Protein AF-A0A9E2N027-F1 (afdb_monomer_lite)

Structure (mmCIF, N/CA/C/O backbone):
data_AF-A0A9E2N027-F1
#
_entry.id   AF-A0A9E2N027-F1
#
loop_
_atom_site.group_PDB
_atom_site.id
_atom_site.type_symbol
_atom_site.label_atom_id
_atom_site.label_alt_id
_atom_site.label_comp_id
_atom_site.label_asym_id
_atom_site.label_entity_id
_atom_site.label_seq_id
_atom_site.pdbx_PDB_ins_code
_atom_site.Cartn_x
_atom_site.Cartn_y
_atom_site.Cartn_z
_atom_site.occupancy
_atom_site.B_iso_or_equiv
_atom_site.auth_seq_id
_atom_site.auth_comp_id
_atom_site.auth_asym_id
_atom_site.auth_atom_id
_atom_site.pdbx_PDB_model_num
ATOM 1 N N . MET A 1 1 ? 44.236 -53.175 6.326 1.00 43.78 1 MET A N 1
ATOM 2 C CA . MET A 1 1 ? 43.743 -51.840 6.734 1.00 43.78 1 MET A CA 1
ATOM 3 C C . MET A 1 1 ? 42.657 -51.423 5.754 1.00 43.78 1 MET A C 1
ATOM 5 O O . MET A 1 1 ? 42.949 -51.270 4.579 1.00 43.78 1 MET A O 1
ATOM 9 N N . LYS A 1 2 ? 41.396 -51.373 6.202 1.00 48.84 2 LYS A N 1
ATOM 10 C CA . LYS A 1 2 ? 40.226 -51.029 5.376 1.00 48.84 2 LYS A CA 1
ATOM 11 C C . LYS A 1 2 ? 39.934 -49.539 5.559 1.00 48.84 2 LYS A C 1
ATOM 13 O O . LYS A 1 2 ? 39.432 -49.147 6.611 1.00 48.84 2 LYS A O 1
ATOM 18 N N . THR A 1 3 ? 40.287 -48.707 4.585 1.00 51.75 3 THR A N 1
ATOM 19 C CA . THR A 1 3 ? 39.875 -47.300 4.564 1.00 51.75 3 THR A CA 1
ATOM 20 C C . THR A 1 3 ? 38.421 -47.213 4.103 1.00 51.75 3 THR A C 1
ATOM 22 O O . THR A 1 3 ? 37.992 -47.879 3.165 1.00 51.75 3 THR A O 1
ATOM 25 N N . LYS A 1 4 ? 37.633 -46.465 4.876 1.00 48.03 4 LYS A N 1
ATOM 26 C CA . LYS A 1 4 ? 36.172 -46.392 4.825 1.00 48.03 4 LYS A CA 1
ATOM 27 C C . LYS A 1 4 ? 35.742 -45.480 3.658 1.00 48.03 4 LYS A C 1
ATOM 29 O O . LYS A 1 4 ? 36.011 -44.285 3.746 1.00 48.03 4 LYS A O 1
ATOM 34 N N . PRO A 1 5 ? 35.025 -45.964 2.626 1.00 54.28 5 PRO A N 1
ATOM 35 C CA . PRO A 1 5 ? 34.510 -45.108 1.545 1.00 54.28 5 PRO A CA 1
ATOM 36 C C . PRO A 1 5 ? 33.286 -44.264 1.959 1.00 54.28 5 PRO A C 1
ATOM 38 O O . PRO A 1 5 ? 32.779 -43.469 1.176 1.00 54.28 5 PRO A O 1
ATOM 41 N N . VAL A 1 6 ? 32.810 -44.408 3.200 1.00 56.84 6 VAL A N 1
ATOM 42 C CA . VAL A 1 6 ? 31.555 -43.806 3.685 1.00 56.84 6 VAL A CA 1
ATOM 43 C C . VAL A 1 6 ? 31.657 -42.289 3.893 1.00 56.84 6 VAL A C 1
ATOM 45 O O . VAL A 1 6 ? 30.654 -41.591 3.790 1.00 56.84 6 VAL A O 1
ATOM 48 N N . LEU A 1 7 ? 32.858 -41.749 4.135 1.00 50.28 7 LEU A N 1
ATOM 49 C CA . LEU A 1 7 ? 33.009 -40.320 4.439 1.00 50.28 7 LEU A CA 1
ATOM 50 C C . LEU A 1 7 ? 32.776 -39.416 3.215 1.00 50.28 7 LEU A C 1
ATOM 52 O O . LEU A 1 7 ? 32.375 -38.267 3.365 1.00 50.28 7 LEU A O 1
ATOM 56 N N . LEU A 1 8 ? 33.001 -39.935 2.005 1.00 53.34 8 LEU A N 1
ATOM 57 C CA . LEU A 1 8 ? 32.949 -39.146 0.770 1.00 53.34 8 LEU A CA 1
ATOM 58 C C . LEU A 1 8 ? 31.509 -38.934 0.266 1.00 53.34 8 LEU A C 1
ATOM 60 O O . LEU A 1 8 ? 31.219 -37.933 -0.384 1.00 53.34 8 LEU A O 1
ATOM 64 N N . LEU A 1 9 ? 30.583 -39.821 0.645 1.00 52.44 9 LEU A N 1
ATOM 65 C CA . LEU A 1 9 ? 29.155 -39.712 0.317 1.00 52.44 9 LEU A CA 1
ATOM 66 C C . LEU A 1 9 ? 28.434 -38.610 1.110 1.00 52.44 9 LEU A C 1
ATOM 68 O O . LEU A 1 9 ? 27.451 -38.055 0.625 1.00 52.44 9 LEU A O 1
ATOM 72 N N . PHE A 1 10 ? 28.945 -38.231 2.286 1.00 53.59 10 PHE A N 1
ATOM 73 C CA . PHE A 1 10 ? 28.345 -37.167 3.099 1.00 53.59 10 PHE A CA 1
ATOM 74 C C . PHE A 1 10 ? 28.565 -35.760 2.525 1.00 53.59 10 PHE A C 1
ATOM 76 O O . PHE A 1 10 ? 27.745 -34.873 2.752 1.00 53.59 10 PHE A O 1
ATOM 83 N N . ILE A 1 11 ? 29.635 -35.552 1.752 1.00 54.88 11 ILE A N 1
ATOM 84 C CA . ILE A 1 11 ? 29.977 -34.233 1.199 1.00 54.88 11 ILE A CA 1
ATOM 85 C C . ILE A 1 11 ? 29.079 -33.894 0.000 1.00 54.88 11 ILE A C 1
ATOM 87 O O . ILE A 1 11 ? 28.646 -32.755 -0.146 1.00 54.88 11 ILE A O 1
ATOM 91 N N . ILE A 1 12 ? 28.725 -34.886 -0.823 1.00 55.19 12 ILE A N 1
ATOM 92 C CA . ILE A 1 12 ? 27.875 -34.678 -2.008 1.00 55.19 12 ILE A CA 1
ATOM 93 C C . ILE A 1 12 ? 26.404 -34.461 -1.606 1.00 55.19 12 ILE A C 1
ATOM 95 O O . ILE A 1 12 ? 25.699 -33.684 -2.249 1.00 55.19 12 ILE A O 1
ATOM 99 N N . LEU A 1 13 ? 25.946 -35.061 -0.499 1.00 48.75 13 LEU A N 1
ATOM 100 C CA . LEU A 1 13 ? 24.564 -34.904 -0.026 1.00 48.75 13 LEU A CA 1
ATOM 101 C C . LEU A 1 13 ? 24.261 -33.487 0.509 1.00 48.75 13 LEU A C 1
ATOM 103 O O . LEU A 1 13 ? 23.122 -33.037 0.442 1.00 48.75 13 LEU A O 1
ATOM 107 N N . GLN A 1 14 ? 25.273 -32.755 0.989 1.00 51.28 14 GLN A N 1
ATOM 108 C CA . GLN A 1 14 ? 25.116 -31.378 1.485 1.00 51.28 14 GLN A CA 1
ATOM 109 C C . GLN A 1 14 ? 24.955 -30.343 0.355 1.00 51.28 14 GLN A C 1
ATOM 111 O O . GLN A 1 14 ? 24.395 -29.275 0.581 1.00 51.28 14 GLN A O 1
ATOM 116 N N . ILE A 1 15 ? 25.389 -30.650 -0.874 1.00 54.59 15 ILE A N 1
ATOM 117 C C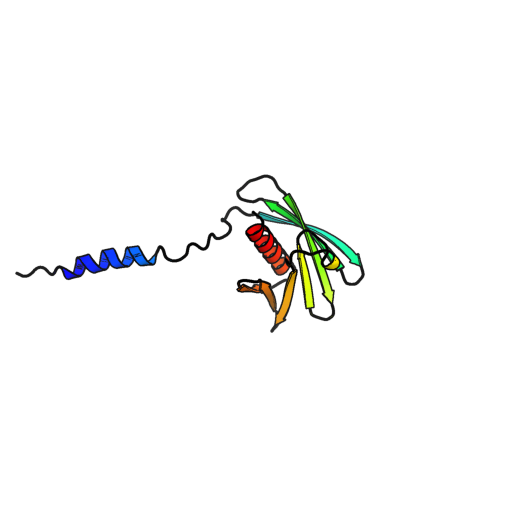A . ILE A 1 15 ? 25.325 -29.707 -2.009 1.00 54.59 15 ILE A CA 1
ATOM 118 C C . ILE A 1 15 ? 23.920 -29.675 -2.641 1.00 54.59 15 ILE A C 1
ATOM 120 O O . ILE A 1 15 ? 23.510 -28.672 -3.224 1.00 54.59 15 ILE A O 1
ATOM 124 N N . ILE A 1 16 ? 23.133 -30.743 -2.483 1.00 51.66 16 ILE A N 1
ATOM 125 C CA . ILE A 1 16 ? 21.801 -30.853 -3.100 1.00 51.66 16 ILE A CA 1
ATOM 126 C C . ILE A 1 16 ? 20.725 -30.109 -2.285 1.00 51.66 16 ILE A C 1
ATOM 128 O O . ILE A 1 16 ? 19.715 -29.691 -2.845 1.00 51.66 16 ILE A O 1
ATOM 132 N N . LEU A 1 17 ? 20.954 -29.845 -0.994 1.00 47.81 17 LEU A N 1
ATOM 133 C CA . LEU A 1 17 ? 19.963 -29.193 -0.125 1.00 47.81 17 LEU A CA 1
ATOM 134 C C . LEU A 1 17 ? 19.911 -27.658 -0.242 1.00 47.81 17 LEU A C 1
ATOM 136 O O . LEU A 1 17 ? 18.987 -27.055 0.294 1.00 47.81 17 LEU A O 1
ATOM 140 N N . PHE A 1 18 ? 20.833 -27.020 -0.974 1.00 51.66 18 PHE A N 1
ATOM 141 C CA . PHE A 1 18 ? 20.810 -25.563 -1.196 1.00 51.66 18 PHE A CA 1
ATOM 142 C C . PHE A 1 18 ? 20.215 -25.128 -2.545 1.00 51.66 18 PHE A C 1
ATOM 144 O O . PHE A 1 18 ? 20.075 -23.935 -2.785 1.00 51.66 18 PHE A O 1
ATOM 151 N N . ASN A 1 19 ? 19.801 -26.062 -3.410 1.00 48.38 19 ASN A N 1
ATOM 152 C CA . ASN A 1 19 ? 19.106 -25.743 -4.670 1.00 48.38 19 ASN A CA 1
ATOM 153 C C . ASN A 1 19 ? 17.574 -25.877 -4.561 1.00 48.38 19 ASN A C 1
ATOM 155 O O . ASN A 1 19 ? 16.878 -26.049 -5.558 1.00 48.38 19 ASN A O 1
ATOM 159 N N . GLY A 1 20 ? 17.042 -25.826 -3.339 1.00 46.53 20 GLY A N 1
ATOM 160 C CA . GLY A 1 20 ? 15.619 -25.956 -3.043 1.00 46.53 20 GLY A CA 1
ATOM 161 C C . GLY A 1 20 ? 15.002 -24.649 -2.561 1.00 46.53 20 GLY A C 1
ATOM 162 O O . GLY A 1 20 ? 14.733 -24.523 -1.375 1.00 46.53 20 GLY A O 1
ATOM 163 N N . CYS A 1 21 ? 14.818 -23.690 -3.471 1.00 48.75 21 CYS A N 1
ATOM 164 C CA . CYS A 1 21 ? 13.678 -22.762 -3.545 1.00 48.75 21 CYS A CA 1
ATOM 165 C C . CYS A 1 21 ? 14.030 -21.658 -4.545 1.00 48.75 21 CYS A C 1
ATOM 167 O O . CYS A 1 21 ? 14.638 -20.655 -4.178 1.00 48.75 21 CYS A O 1
ATOM 169 N N . SER A 1 22 ? 13.609 -21.799 -5.805 1.00 45.81 22 SER A N 1
ATOM 170 C CA . SER A 1 22 ? 13.497 -20.644 -6.698 1.00 45.81 22 SER A CA 1
ATOM 171 C C . SER A 1 22 ? 12.264 -19.827 -6.288 1.00 45.81 22 SER A C 1
ATOM 173 O O . SER A 1 22 ? 11.296 -19.705 -7.034 1.00 45.81 22 SER A O 1
ATOM 175 N N . ASN A 1 23 ? 12.268 -19.283 -5.072 1.00 44.28 23 ASN A N 1
ATOM 176 C CA . ASN A 1 23 ? 11.506 -18.071 -4.844 1.00 44.28 23 ASN A CA 1
ATOM 177 C C . ASN A 1 23 ? 12.375 -16.995 -5.467 1.00 44.28 23 ASN A C 1
ATOM 179 O O . ASN A 1 23 ? 13.412 -16.625 -4.923 1.00 44.28 23 ASN A O 1
ATOM 183 N N . GLN A 1 24 ? 12.000 -16.578 -6.668 1.00 41.97 24 GLN A N 1
ATOM 184 C CA . GLN A 1 24 ? 12.462 -15.336 -7.250 1.00 41.97 24 GLN A CA 1
ATOM 185 C C . GLN A 1 24 ? 11.937 -14.228 -6.323 1.00 41.97 24 GLN A C 1
ATOM 187 O O . GLN A 1 24 ? 10.885 -13.647 -6.556 1.00 41.97 24 GLN A O 1
ATOM 192 N N . GLU A 1 25 ? 12.601 -14.055 -5.176 1.00 46.28 25 GLU A N 1
ATOM 193 C CA . GLU A 1 25 ? 12.377 -12.944 -4.268 1.00 46.28 25 GLU A CA 1
ATOM 194 C C . GLU A 1 25 ? 12.595 -11.688 -5.094 1.00 46.28 25 GLU A C 1
ATOM 196 O O . GLU A 1 25 ? 13.620 -11.561 -5.773 1.00 46.28 25 GLU A O 1
ATOM 201 N N . LEU A 1 26 ? 11.611 -10.787 -5.073 1.00 48.88 26 LEU A N 1
ATOM 202 C CA . LEU A 1 26 ? 11.791 -9.445 -5.598 1.00 48.88 26 LEU A CA 1
ATOM 203 C C . LEU A 1 26 ? 13.097 -8.903 -5.024 1.00 48.88 26 LEU A C 1
ATOM 205 O O . LEU A 1 26 ? 13.260 -8.745 -3.816 1.00 48.88 26 LEU A O 1
ATOM 209 N N . THR A 1 27 ? 14.060 -8.747 -5.921 1.00 52.06 27 THR A N 1
ATOM 210 C CA . THR A 1 27 ? 15.463 -8.533 -5.618 1.00 52.06 27 THR A CA 1
ATOM 211 C C . THR A 1 27 ? 15.654 -7.306 -4.733 1.00 52.06 27 THR A C 1
ATOM 213 O O . THR A 1 27 ? 14.977 -6.296 -4.904 1.00 52.06 27 THR A O 1
ATOM 216 N N . LYS A 1 28 ? 16.655 -7.396 -3.850 1.00 54.16 28 LYS A N 1
ATOM 217 C CA . LYS A 1 28 ? 17.243 -6.418 -2.904 1.00 54.16 28 LYS A CA 1
ATOM 218 C C . LYS A 1 28 ? 17.342 -4.938 -3.356 1.00 54.16 28 LYS A C 1
ATOM 220 O O . LYS A 1 28 ? 17.661 -4.081 -2.539 1.00 54.16 28 LYS A O 1
ATOM 225 N N . ASP A 1 29 ? 17.045 -4.640 -4.618 1.00 59.66 29 ASP A N 1
ATOM 226 C CA . ASP A 1 29 ? 17.141 -3.329 -5.263 1.00 59.66 29 ASP A CA 1
ATOM 227 C C . ASP A 1 29 ? 15.776 -2.684 -5.585 1.00 59.66 29 ASP A C 1
ATOM 229 O O . ASP A 1 29 ? 15.735 -1.614 -6.201 1.00 59.66 29 ASP A O 1
ATOM 233 N N . SER A 1 30 ? 14.650 -3.301 -5.206 1.00 70.38 30 SER A N 1
ATOM 234 C CA . SER A 1 30 ? 13.336 -2.659 -5.30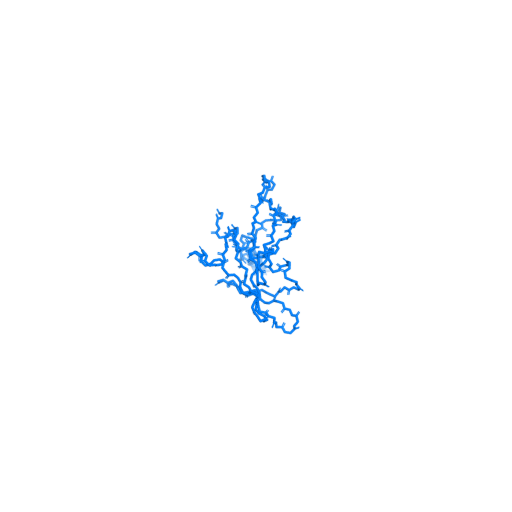8 1.00 70.38 30 SER A CA 1
ATOM 235 C C . SER A 1 30 ? 13.138 -1.631 -4.192 1.00 70.38 30 SER A C 1
ATOM 237 O O . SER A 1 30 ? 13.225 -1.970 -3.012 1.00 70.38 30 SER A O 1
ATOM 239 N N . LYS A 1 31 ? 12.836 -0.382 -4.557 1.00 85.50 31 LYS A N 1
ATOM 240 C CA . LYS A 1 31 ? 12.487 0.692 -3.614 1.00 85.50 31 LYS A CA 1
ATOM 241 C C . LYS A 1 31 ? 11.044 1.114 -3.812 1.00 85.50 31 LYS A C 1
ATOM 243 O O . LYS A 1 31 ? 10.598 1.239 -4.951 1.00 85.50 31 LYS A O 1
ATOM 248 N N . ILE A 1 32 ? 10.351 1.385 -2.713 1.00 89.44 32 ILE A N 1
ATOM 249 C CA . ILE A 1 32 ? 9.009 1.960 -2.687 1.00 89.44 32 ILE A CA 1
ATOM 250 C C . ILE A 1 32 ? 9.024 3.184 -1.774 1.00 89.44 32 ILE A C 1
ATOM 252 O O . ILE A 1 32 ? 9.630 3.160 -0.706 1.00 89.44 32 ILE A O 1
ATOM 256 N N . GLU A 1 33 ? 8.416 4.279 -2.220 1.00 92.12 33 GLU A N 1
ATOM 257 C CA . GLU A 1 33 ? 8.346 5.525 -1.460 1.00 92.12 33 GLU A CA 1
ATOM 258 C C . GLU A 1 33 ? 6.934 6.102 -1.532 1.00 92.12 33 GLU A C 1
ATOM 260 O O . GLU A 1 33 ? 6.367 6.280 -2.617 1.00 92.12 33 GLU A O 1
ATOM 265 N N . PHE A 1 34 ? 6.377 6.420 -0.365 1.00 94.19 34 PHE A N 1
ATOM 266 C CA . PHE A 1 34 ? 5.114 7.137 -0.258 1.00 94.19 34 PHE A CA 1
ATOM 267 C C . PHE A 1 34 ? 5.275 8.579 -0.752 1.00 94.19 34 PHE A C 1
ATOM 269 O O . PHE A 1 34 ? 6.214 9.278 -0.374 1.00 94.19 34 PHE A O 1
ATOM 276 N N . LEU A 1 35 ? 4.338 9.035 -1.584 1.00 95.56 35 LEU A N 1
ATOM 277 C CA . LEU A 1 35 ? 4.323 10.399 -2.112 1.00 95.56 35 LEU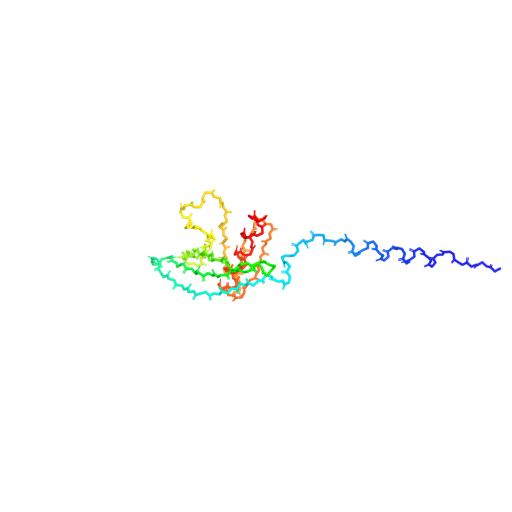 A CA 1
ATOM 278 C C . LEU A 1 35 ? 3.264 11.258 -1.433 1.00 95.56 35 LEU A C 1
ATOM 280 O O . LEU A 1 35 ? 3.544 12.354 -0.956 1.00 95.56 35 LEU A O 1
ATOM 284 N N . SER A 1 36 ? 2.014 10.801 -1.458 1.00 95.94 36 SER A N 1
ATOM 285 C CA . SER A 1 36 ? 0.879 11.573 -0.954 1.00 95.94 36 SER A CA 1
ATOM 286 C C . SER A 1 36 ? -0.354 10.698 -0.785 1.00 95.94 36 SER A C 1
ATOM 288 O O . SER A 1 36 ? -0.446 9.605 -1.344 1.00 95.94 36 SER A O 1
ATOM 290 N N . LYS A 1 37 ? -1.339 11.204 -0.039 1.00 95.69 37 LYS A N 1
ATOM 291 C CA . LYS A 1 37 ? -2.674 10.612 0.023 1.00 95.69 37 LYS A CA 1
ATOM 292 C C . LYS A 1 37 ? -3.747 11.663 -0.203 1.00 95.69 37 LYS A C 1
ATOM 294 O O . LYS A 1 37 ? -3.595 12.813 0.204 1.00 95.69 37 LYS A O 1
ATOM 299 N N . SER A 1 38 ? -4.841 11.251 -0.825 1.00 95.38 38 SER A N 1
ATOM 300 C CA . SER A 1 38 ? -5.982 12.111 -1.130 1.00 95.38 38 SER A CA 1
ATOM 301 C C . SER A 1 38 ? -7.284 11.363 -0.882 1.00 95.38 38 SER A C 1
ATOM 303 O O . SER A 1 38 ? -7.490 10.278 -1.432 1.00 95.38 38 SER A O 1
ATOM 305 N N . LYS A 1 39 ? -8.176 11.948 -0.079 1.00 94.56 39 LYS A N 1
ATOM 306 C CA . LYS A 1 39 ? -9.526 11.421 0.140 1.00 94.56 39 LYS A CA 1
ATOM 307 C C . LYS A 1 39 ? -10.362 11.638 -1.125 1.00 94.56 39 LYS A C 1
ATOM 309 O O . LYS A 1 39 ? -10.435 12.759 -1.618 1.00 94.56 39 LYS A O 1
ATOM 314 N N . VAL A 1 40 ? -10.978 10.576 -1.637 1.00 89.75 40 VAL A N 1
ATOM 315 C CA . VAL A 1 40 ? -11.896 10.635 -2.790 1.00 89.75 40 VAL A CA 1
ATOM 316 C C . VAL A 1 40 ? -13.332 10.793 -2.308 1.00 89.75 40 VAL A C 1
ATOM 318 O O . VAL A 1 40 ? -14.082 11.607 -2.831 1.00 89.75 40 VAL A O 1
ATOM 321 N N . ASN A 1 41 ? -13.709 10.007 -1.300 1.00 90.81 41 ASN A N 1
ATOM 322 C CA . ASN A 1 41 ? -15.009 10.051 -0.636 1.00 90.81 41 ASN 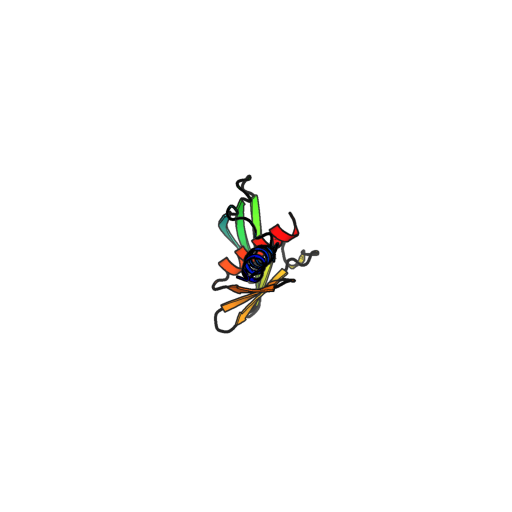A CA 1
ATOM 323 C C . ASN A 1 41 ? -14.864 9.544 0.810 1.00 90.81 41 ASN A C 1
ATOM 325 O O . ASN A 1 41 ? -13.753 9.261 1.259 1.00 90.81 41 ASN A O 1
ATOM 329 N N . ASP A 1 42 ? -15.966 9.438 1.553 1.00 89.00 42 ASP A N 1
ATOM 330 C CA . ASP A 1 42 ? -15.952 9.040 2.971 1.00 89.00 42 ASP A CA 1
ATOM 331 C C . ASP A 1 42 ? -15.372 7.653 3.242 1.00 89.00 42 ASP A C 1
ATOM 333 O O . ASP A 1 42 ? -14.846 7.413 4.327 1.00 89.00 42 ASP A O 1
ATOM 337 N N . HIS A 1 43 ? -15.381 6.783 2.237 1.00 88.94 43 HIS A N 1
ATOM 338 C CA . HIS A 1 43 ? -14.917 5.409 2.358 1.00 88.94 43 HIS A CA 1
ATOM 339 C C . HIS A 1 43 ? -13.635 5.137 1.577 1.00 88.94 43 HIS A C 1
ATOM 341 O O . HIS A 1 43 ? -13.027 4.101 1.791 1.00 88.94 43 HIS A O 1
ATOM 347 N N . THR A 1 44 ? -13.202 6.030 0.683 1.00 90.31 44 THR A N 1
ATOM 348 C CA . THR A 1 44 ? -12.117 5.764 -0.272 1.00 90.31 44 THR A CA 1
ATOM 349 C C . THR A 1 44 ? -11.026 6.819 -0.188 1.00 90.31 44 THR A C 1
ATOM 351 O O . THR A 1 44 ? -11.274 8.013 -0.376 1.00 90.31 44 THR A O 1
ATOM 354 N N . THR A 1 45 ? -9.792 6.367 0.013 1.00 94.19 45 THR A N 1
ATOM 355 C CA . THR A 1 45 ? -8.581 7.193 -0.032 1.00 94.19 45 THR A CA 1
ATOM 356 C C . THR A 1 45 ? -7.617 6.628 -1.067 1.00 94.19 45 THR A C 1
ATOM 358 O O . THR A 1 45 ? -7.386 5.425 -1.112 1.00 94.19 45 THR A O 1
ATOM 361 N N . ILE A 1 46 ? -7.045 7.493 -1.902 1.00 94.00 46 ILE A N 1
ATOM 362 C CA . ILE A 1 46 ? -5.965 7.123 -2.821 1.00 94.00 46 ILE A CA 1
ATOM 363 C C . ILE A 1 46 ? -4.643 7.411 -2.129 1.00 94.00 46 ILE A C 1
ATOM 365 O O . ILE A 1 46 ? -4.415 8.534 -1.682 1.00 94.00 46 ILE A O 1
ATOM 369 N N . TYR A 1 47 ? -3.771 6.415 -2.094 1.00 95.06 47 TYR A N 1
ATOM 370 C CA . TYR A 1 47 ? -2.387 6.525 -1.674 1.00 95.06 47 TYR A CA 1
ATOM 371 C C . TYR A 1 47 ? -1.514 6.458 -2.923 1.00 95.06 47 TYR A C 1
ATOM 373 O O . TYR A 1 47 ? -1.600 5.509 -3.698 1.00 95.06 47 TYR A O 1
ATOM 381 N N . LYS A 1 48 ? -0.699 7.483 -3.153 1.00 94.94 48 LYS A N 1
ATOM 382 C CA . LYS A 1 48 ? 0.239 7.533 -4.272 1.00 94.94 48 LYS A CA 1
ATOM 383 C C . LYS A 1 48 ? 1.613 7.122 -3.780 1.00 94.94 48 LYS A C 1
ATOM 385 O O . LYS A 1 48 ? 2.134 7.720 -2.839 1.00 94.94 48 LYS A O 1
ATOM 390 N N . TYR A 1 49 ? 2.192 6.149 -4.460 1.00 94.19 49 TYR A N 1
ATOM 391 C CA . TYR A 1 49 ? 3.558 5.702 -4.250 1.00 94.19 49 TYR A CA 1
ATOM 392 C C . TYR A 1 49 ? 4.355 5.901 -5.532 1.00 94.19 49 TYR A C 1
ATOM 394 O O . TYR A 1 49 ? 3.793 5.949 -6.626 1.00 94.19 49 TYR A O 1
ATOM 402 N N . LYS A 1 50 ? 5.674 5.980 -5.402 1.00 92.56 50 LYS A N 1
ATOM 403 C CA . LYS A 1 50 ? 6.593 5.706 -6.505 1.00 92.56 50 LYS A CA 1
ATOM 404 C C . LYS A 1 50 ? 7.413 4.478 -6.164 1.00 92.56 50 LYS A C 1
ATOM 406 O O . LYS A 1 50 ? 7.759 4.260 -5.004 1.00 92.56 50 LYS A O 1
ATOM 411 N N . PHE A 1 51 ? 7.738 3.694 -7.176 1.00 89.50 51 PHE A N 1
ATOM 412 C CA . PHE A 1 51 ? 8.604 2.541 -7.023 1.00 89.50 51 PHE A CA 1
ATOM 413 C C . PHE A 1 51 ? 9.693 2.533 -8.090 1.00 89.50 51 PHE A C 1
ATOM 415 O O . PHE A 1 51 ? 9.523 3.054 -9.193 1.00 89.50 51 PHE A O 1
ATOM 422 N N . GLN A 1 52 ? 10.829 1.949 -7.739 1.00 87.81 52 GLN A N 1
ATOM 423 C CA . GLN A 1 52 ? 11.962 1.724 -8.621 1.00 87.81 52 GLN A CA 1
ATOM 424 C C . GLN A 1 52 ? 12.294 0.236 -8.565 1.00 87.81 52 GLN A C 1
ATOM 426 O O . GLN A 1 52 ? 12.554 -0.299 -7.491 1.00 87.81 52 GLN A O 1
ATOM 431 N N . PHE A 1 53 ? 12.287 -0.428 -9.720 1.00 79.69 53 PHE A N 1
ATOM 432 C CA . PHE A 1 53 ? 12.613 -1.849 -9.837 1.00 79.69 53 PHE A CA 1
ATOM 433 C C . PHE A 1 53 ? 14.020 -2.019 -10.412 1.00 79.69 53 PHE A C 1
ATOM 435 O O . PHE A 1 53 ? 14.283 -1.537 -11.513 1.00 79.69 53 PHE A O 1
ATOM 442 N N . ASN A 1 54 ? 14.920 -2.693 -9.691 1.00 78.00 54 ASN A N 1
ATOM 443 C CA . ASN A 1 54 ? 16.297 -2.977 -10.126 1.00 78.00 54 ASN A CA 1
ATOM 444 C C . ASN A 1 54 ? 17.040 -1.735 -10.664 1.00 78.00 54 ASN A C 1
ATOM 446 O O . ASN A 1 54 ? 17.629 -1.769 -11.745 1.00 78.00 54 ASN A O 1
ATOM 450 N N . GLY A 1 55 ? 16.940 -0.602 -9.960 1.00 73.06 55 GLY A N 1
ATOM 451 C CA . GLY A 1 55 ? 17.609 0.647 -10.353 1.00 73.06 55 GLY A CA 1
ATOM 452 C C . GLY A 1 55 ? 17.069 1.324 -11.624 1.00 73.06 55 GLY A C 1
ATOM 453 O O . GLY A 1 55 ? 17.680 2.275 -12.108 1.00 73.06 55 GLY A O 1
ATOM 454 N N . LYS A 1 56 ? 15.935 0.867 -12.176 1.00 80.38 56 LYS A N 1
ATOM 455 C CA . LYS A 1 56 ? 15.277 1.490 -13.340 1.00 80.38 56 LYS A CA 1
ATOM 456 C C . LYS A 1 56 ? 14.619 2.833 -12.988 1.00 80.38 56 LYS A C 1
ATOM 458 O O . LYS A 1 56 ? 14.676 3.297 -11.854 1.00 80.38 56 LYS A O 1
ATOM 463 N N . ALA A 1 57 ? 14.001 3.484 -13.972 1.00 84.81 57 ALA A N 1
ATOM 464 C CA . ALA A 1 57 ? 13.257 4.721 -13.747 1.00 84.81 57 ALA A CA 1
ATOM 465 C C . ALA A 1 57 ? 12.169 4.552 -12.670 1.00 84.81 57 ALA A C 1
ATOM 467 O O . ALA A 1 57 ? 11.569 3.482 -12.538 1.00 84.81 57 ALA A O 1
ATOM 468 N N . TRP A 1 58 ? 11.920 5.628 -11.922 1.00 90.44 58 TRP A N 1
ATOM 469 C CA . TRP A 1 58 ? 10.803 5.697 -10.987 1.00 90.44 58 TRP A CA 1
ATOM 470 C C . TRP A 1 58 ? 9.478 5.647 -11.743 1.00 90.44 58 TRP A C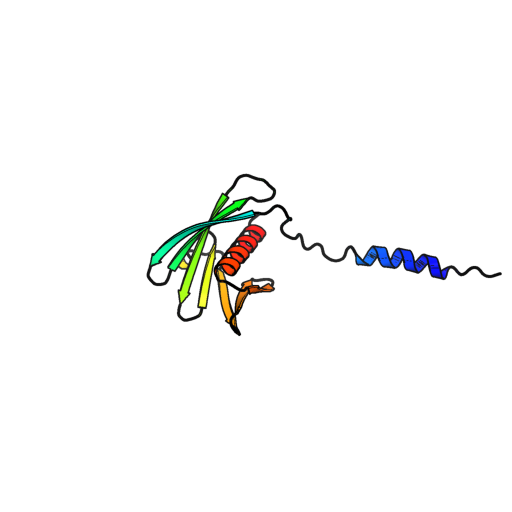 1
ATOM 472 O O . TRP A 1 58 ? 9.293 6.361 -12.728 1.00 90.44 58 TRP A O 1
ATOM 482 N N . MET A 1 59 ? 8.556 4.831 -11.249 1.00 89.12 59 MET A N 1
ATOM 483 C CA . MET A 1 59 ? 7.193 4.726 -11.753 1.00 89.12 59 MET A CA 1
ATOM 484 C C . MET A 1 59 ? 6.220 5.068 -10.633 1.00 89.12 59 MET A C 1
ATOM 486 O O . MET A 1 59 ? 6.352 4.565 -9.518 1.00 89.12 59 MET A O 1
ATOM 490 N N . GLU A 1 60 ? 5.253 5.933 -10.922 1.00 91.56 60 GLU A N 1
ATOM 491 C CA . GLU A 1 60 ? 4.170 6.226 -9.987 1.00 91.56 60 GLU A CA 1
ATOM 492 C C . GLU A 1 60 ? 3.108 5.130 -10.049 1.00 91.56 60 GLU A C 1
ATOM 494 O O . GLU A 1 60 ? 2.749 4.654 -11.126 1.00 91.56 60 GLU A O 1
ATOM 499 N N . ILE A 1 61 ? 2.589 4.748 -8.885 1.00 89.81 61 ILE A N 1
ATOM 500 C CA . ILE A 1 61 ? 1.521 3.766 -8.769 1.00 89.81 61 ILE A CA 1
ATOM 501 C C . ILE A 1 61 ? 0.504 4.208 -7.710 1.00 89.81 61 ILE A C 1
ATOM 503 O O . ILE A 1 61 ? 0.866 4.459 -6.554 1.00 89.81 61 ILE A O 1
ATOM 507 N N . PRO A 1 62 ? -0.779 4.354 -8.079 1.00 91.94 62 PRO A N 1
ATOM 508 C CA . PRO A 1 62 ? -1.829 4.629 -7.114 1.00 91.94 62 PRO A CA 1
ATOM 509 C C . PRO A 1 62 ? -2.339 3.328 -6.482 1.00 91.94 62 PRO A C 1
ATOM 511 O O . PRO A 1 62 ? -2.558 2.329 -7.166 1.00 91.94 62 PRO A O 1
ATOM 514 N N . ALA A 1 63 ? -2.604 3.366 -5.181 1.00 91.50 63 ALA A N 1
ATOM 515 C CA . ALA A 1 63 ? -3.352 2.355 -4.447 1.00 91.50 63 ALA A CA 1
ATOM 516 C C . ALA A 1 63 ? -4.639 2.978 -3.896 1.00 91.50 63 ALA A C 1
ATOM 518 O O . ALA A 1 63 ? -4.618 3.949 -3.139 1.00 91.50 63 ALA A O 1
ATOM 519 N N . TYR A 1 64 ? -5.776 2.429 -4.298 1.00 91.38 64 TYR A N 1
ATOM 520 C CA . TYR A 1 64 ? -7.102 2.826 -3.852 1.00 91.38 64 TYR A CA 1
ATOM 521 C C . TYR A 1 64 ? -7.463 1.986 -2.638 1.00 91.38 64 TYR A C 1
ATOM 523 O O . TYR A 1 64 ? -7.610 0.772 -2.748 1.00 91.38 64 TYR A O 1
ATOM 531 N N . VAL A 1 65 ? -7.608 2.634 -1.489 1.00 90.31 65 VAL A N 1
ATOM 532 C CA . VAL A 1 65 ? -7.951 1.981 -0.230 1.00 90.31 65 VAL A CA 1
ATOM 533 C C . VAL A 1 65 ? -9.375 2.353 0.128 1.00 90.31 65 VAL A C 1
ATOM 535 O O . VAL A 1 65 ? -9.668 3.514 0.429 1.00 90.31 65 VAL A O 1
ATOM 538 N N . LYS A 1 66 ? -10.261 1.365 0.086 1.00 90.38 66 LYS A N 1
ATOM 539 C CA . LYS A 1 66 ? -11.638 1.485 0.546 1.00 90.38 66 LYS A CA 1
ATOM 540 C C . LYS A 1 66 ? -11.741 0.915 1.960 1.00 90.38 66 LYS A C 1
ATOM 542 O O . LYS A 1 66 ? -11.230 -0.169 2.215 1.00 90.38 66 LYS A O 1
ATOM 547 N N . LYS A 1 67 ? -12.377 1.635 2.882 1.00 87.31 67 LYS A N 1
ATOM 548 C CA . LYS A 1 67 ? -12.651 1.194 4.253 1.00 87.31 67 LYS A CA 1
ATOM 549 C C . LYS A 1 67 ? -14.154 1.076 4.464 1.00 87.31 67 LYS A C 1
ATOM 551 O O . LYS A 1 67 ? -14.872 2.077 4.421 1.00 87.31 67 LYS A O 1
ATOM 556 N N . GLU A 1 68 ? -14.607 -0.133 4.769 1.00 84.44 68 GLU A N 1
ATOM 557 C CA . GLU A 1 68 ? -15.986 -0.410 5.167 1.00 84.44 68 GLU A CA 1
ATOM 558 C C . GLU A 1 68 ? -15.991 -1.231 6.455 1.00 84.44 68 GLU A C 1
ATOM 560 O O . GLU A 1 68 ? -15.405 -2.312 6.537 1.00 84.44 68 GLU A O 1
ATOM 565 N N . ASN A 1 69 ? -16.655 -0.702 7.486 1.00 83.00 69 ASN A N 1
ATOM 566 C CA . ASN A 1 69 ? -16.618 -1.245 8.844 1.00 83.00 69 ASN A CA 1
ATOM 567 C C . ASN A 1 69 ? -15.162 -1.380 9.343 1.00 83.00 69 ASN A C 1
ATOM 569 O O . ASN A 1 69 ? -14.450 -0.380 9.467 1.00 83.00 69 ASN A O 1
ATOM 573 N N . ASN A 1 70 ? -14.719 -2.619 9.577 1.00 75.50 70 ASN A N 1
ATOM 574 C CA . ASN A 1 70 ? -13.364 -2.979 10.004 1.00 75.50 70 ASN A CA 1
ATOM 575 C C . ASN A 1 70 ? -12.550 -3.682 8.907 1.00 75.50 70 ASN A C 1
ATOM 577 O O . ASN A 1 70 ? -11.490 -4.228 9.195 1.00 75.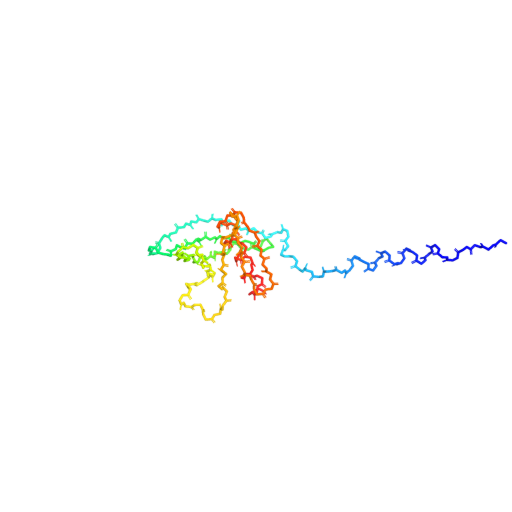50 70 ASN A O 1
ATOM 581 N N . LYS A 1 71 ? -13.040 -3.690 7.663 1.00 79.81 71 LYS A N 1
ATOM 582 C CA . LYS A 1 71 ? -12.332 -4.272 6.523 1.00 79.81 71 LYS A CA 1
ATOM 583 C C . LYS A 1 71 ? -11.765 -3.157 5.658 1.00 79.81 71 LYS A C 1
ATOM 585 O O . LYS A 1 71 ? -12.436 -2.144 5.433 1.00 79.81 71 LYS A O 1
ATOM 590 N N . TYR A 1 72 ? -10.546 -3.355 5.169 1.00 83.88 72 TYR A N 1
ATOM 591 C CA . TYR A 1 72 ? -10.032 -2.535 4.081 1.00 83.88 72 TYR A CA 1
ATOM 592 C C . TYR A 1 72 ? -9.967 -3.367 2.810 1.00 83.88 72 TYR A C 1
ATOM 594 O O . TYR A 1 72 ? -9.813 -4.583 2.842 1.00 83.88 72 TYR A O 1
ATOM 602 N N . GLU A 1 73 ? -10.100 -2.685 1.689 1.00 85.75 73 GLU A N 1
ATOM 603 C CA . GLU A 1 73 ? -9.966 -3.238 0.358 1.00 85.75 73 GLU A CA 1
ATOM 604 C C . GLU A 1 73 ? -8.946 -2.373 -0.377 1.00 85.75 73 GLU A C 1
ATOM 606 O O . GLU A 1 73 ? -9.148 -1.169 -0.550 1.00 85.75 73 GLU A O 1
ATOM 611 N N . ILE A 1 74 ? -7.820 -2.974 -0.753 1.00 87.12 74 ILE A N 1
ATOM 612 C CA . ILE A 1 74 ? -6.716 -2.304 -1.434 1.00 87.12 74 ILE A CA 1
ATOM 613 C C . ILE A 1 74 ? -6.738 -2.745 -2.894 1.00 87.12 74 ILE A C 1
ATOM 615 O O . ILE A 1 74 ? -6.582 -3.925 -3.201 1.00 87.12 74 ILE A O 1
ATOM 619 N N . SER A 1 75 ? -6.915 -1.783 -3.794 1.00 86.75 75 SER A N 1
ATOM 620 C CA . SER A 1 75 ? -6.895 -1.986 -5.239 1.00 86.75 75 SER A CA 1
ATOM 621 C C . SER A 1 75 ? -5.761 -1.176 -5.851 1.00 86.75 75 SER A C 1
ATOM 623 O O . SER A 1 75 ? -5.710 0.045 -5.709 1.00 86.75 75 SER A O 1
ATOM 625 N N . VAL A 1 76 ? -4.828 -1.846 -6.519 1.00 87.06 76 VAL A N 1
ATOM 626 C CA . VAL A 1 76 ? -3.651 -1.203 -7.117 1.00 87.06 76 VAL A CA 1
ATOM 627 C C . VAL A 1 76 ? -3.948 -0.803 -8.564 1.00 87.06 76 VAL A C 1
ATOM 629 O O . VAL A 1 76 ? -4.590 -1.545 -9.305 1.00 87.06 76 VAL A O 1
ATOM 632 N N . ASN A 1 77 ? -3.479 0.380 -8.965 1.00 83.06 77 ASN A N 1
ATOM 633 C CA . ASN A 1 77 ? -3.545 0.956 -10.312 1.00 83.06 77 ASN A CA 1
ATOM 634 C C . ASN A 1 77 ? -4.947 1.352 -10.832 1.00 83.06 77 ASN A C 1
ATOM 636 O O . ASN A 1 77 ? -5.047 2.130 -11.775 1.00 83.06 77 ASN A O 1
ATOM 640 N N . GLN A 1 78 ? -6.037 0.897 -10.206 1.00 79.56 78 GLN A N 1
ATOM 641 C CA . GLN A 1 78 ? -7.401 1.313 -10.559 1.00 79.56 78 GLN A CA 1
ATOM 642 C C . GLN A 1 78 ? -8.382 1.241 -9.376 1.00 79.56 78 GLN A C 1
ATOM 644 O O . GLN A 1 78 ? -8.141 0.471 -8.442 1.00 79.56 78 GLN A O 1
ATOM 649 N N . PRO A 1 79 ? -9.490 2.015 -9.383 1.00 71.44 79 PRO A N 1
ATOM 650 C CA . PRO A 1 79 ? -10.514 1.940 -8.343 1.00 71.44 79 PRO A CA 1
ATOM 651 C C . PRO A 1 79 ? -11.128 0.534 -8.234 1.00 71.44 79 PRO A C 1
ATOM 653 O O . PRO A 1 79 ? -11.311 -0.109 -9.271 1.00 71.44 79 PRO A O 1
ATOM 656 N N . PRO A 1 80 ? -11.549 0.088 -7.033 1.00 65.25 80 PRO A N 1
ATOM 657 C CA . PRO A 1 80 ? -12.142 -1.238 -6.836 1.00 65.25 80 PRO A CA 1
ATOM 658 C C . PRO A 1 80 ? -13.330 -1.530 -7.765 1.00 65.25 80 PRO A C 1
ATOM 660 O O . PRO A 1 80 ? -13.408 -2.597 -8.362 1.00 65.25 80 PRO A O 1
ATOM 663 N N . ALA A 1 81 ? -14.209 -0.540 -7.968 1.00 62.06 81 ALA A N 1
ATOM 664 C CA . ALA A 1 81 ? -15.401 -0.664 -8.812 1.00 62.06 81 ALA A CA 1
ATOM 665 C C . ALA A 1 81 ? -15.101 -0.956 -10.296 1.00 62.06 81 ALA A C 1
ATOM 667 O O . ALA A 1 81 ? -15.958 -1.486 -10.996 1.00 62.06 81 ALA A O 1
ATOM 668 N N . ASN A 1 82 ? -13.893 -0.630 -10.768 1.00 59.62 82 ASN A N 1
ATOM 669 C CA . ASN A 1 82 ? -13.483 -0.792 -12.165 1.00 59.62 82 ASN A CA 1
ATOM 670 C C . ASN A 1 82 ? -12.471 -1.935 -12.350 1.00 59.62 82 ASN A C 1
ATOM 672 O O . ASN A 1 82 ? -11.966 -2.143 -13.454 1.00 59.62 82 ASN A O 1
ATOM 676 N N . ASN A 1 83 ? -12.143 -2.671 -11.285 1.00 58.25 83 ASN A N 1
ATOM 677 C CA . ASN A 1 83 ? -11.071 -3.653 -11.306 1.00 58.25 83 ASN A CA 1
ATOM 678 C C . ASN A 1 83 ? -11.561 -5.011 -11.851 1.00 58.25 83 ASN A C 1
ATOM 680 O O . ASN A 1 83 ? -11.906 -5.918 -11.097 1.00 58.25 83 ASN A O 1
ATOM 684 N N . LEU A 1 84 ? -11.604 -5.155 -13.183 1.00 52.31 84 LEU A N 1
ATOM 685 C CA . LEU A 1 84 ? -11.977 -6.412 -13.860 1.00 52.31 84 LEU A CA 1
ATOM 686 C C . LEU A 1 84 ? -10.957 -7.544 -13.615 1.00 52.31 84 LEU A C 1
ATOM 688 O O . LEU A 1 84 ? -11.317 -8.721 -13.634 1.00 52.31 84 LEU A O 1
ATOM 692 N N . ASN A 1 85 ? -9.699 -7.192 -13.328 1.00 50.22 85 ASN A N 1
ATOM 693 C CA . ASN A 1 85 ? -8.633 -8.120 -12.955 1.00 50.22 85 ASN A CA 1
ATOM 694 C C . ASN A 1 85 ? -8.401 -8.052 -11.443 1.00 50.22 85 ASN A C 1
ATOM 696 O O . ASN A 1 85 ? -7.759 -7.131 -10.967 1.00 50.22 85 ASN A O 1
ATOM 700 N N . LYS A 1 86 ? -8.915 -9.030 -10.688 1.00 54.03 86 LYS A N 1
ATOM 701 C CA . LYS A 1 86 ? -8.893 -9.101 -9.211 1.00 54.03 86 LYS A CA 1
ATOM 702 C C . LYS A 1 86 ? -7.485 -9.000 -8.583 1.00 54.03 86 LYS A C 1
ATOM 704 O O . LYS A 1 86 ? -6.966 -10.007 -8.100 1.00 54.03 86 LYS A O 1
ATOM 709 N N . ASN A 1 87 ? -6.906 -7.807 -8.536 1.00 63.34 87 ASN A N 1
ATOM 710 C CA . ASN A 1 87 ? -5.768 -7.449 -7.685 1.00 63.34 87 ASN A CA 1
ATOM 711 C C . ASN A 1 87 ? -6.312 -6.655 -6.495 1.00 63.34 87 ASN A C 1
ATOM 713 O O . ASN A 1 87 ? -5.883 -5.538 -6.205 1.00 63.34 87 ASN A O 1
ATOM 717 N N . ILE A 1 88 ? -7.364 -7.223 -5.905 1.00 65.50 88 ILE A N 1
ATOM 718 C CA . ILE A 1 88 ? -8.048 -6.719 -4.728 1.00 65.50 88 ILE A CA 1
ATOM 719 C C . ILE A 1 88 ? -7.470 -7.489 -3.551 1.00 65.50 88 ILE A C 1
ATOM 721 O O . ILE A 1 88 ? -7.650 -8.704 -3.455 1.00 65.50 88 ILE A O 1
ATOM 725 N N . TYR A 1 89 ? -6.783 -6.776 -2.670 1.00 70.38 89 TYR A N 1
ATOM 726 C CA . TYR A 1 89 ? -6.201 -7.331 -1.459 1.00 70.38 89 TYR A CA 1
ATOM 727 C C . TYR A 1 89 ? -7.055 -6.887 -0.281 1.00 70.38 89 TYR A C 1
ATOM 729 O O . TYR A 1 89 ? -7.275 -5.692 -0.078 1.00 70.38 89 TYR A O 1
ATOM 737 N N . THR A 1 90 ? -7.576 -7.852 0.471 1.00 70.44 90 THR A N 1
ATOM 738 C CA . THR A 1 90 ? -8.435 -7.578 1.629 1.00 70.44 90 THR A CA 1
ATOM 739 C C . THR A 1 90 ? -7.626 -7.807 2.894 1.00 70.44 90 THR A C 1
ATOM 741 O O . THR A 1 90 ? -7.415 -8.967 3.260 1.00 70.44 90 THR A O 1
ATOM 744 N N . PRO A 1 91 ? -7.116 -6.745 3.537 1.00 67.06 91 PRO A N 1
ATOM 745 C CA . PRO A 1 91 ? -6.598 -6.857 4.884 1.00 67.06 91 PRO A CA 1
ATOM 746 C C . PRO A 1 91 ? -7.739 -6.981 5.907 1.00 67.06 91 PRO A C 1
ATOM 748 O O . PRO A 1 91 ? -8.658 -6.155 5.951 1.00 67.06 91 PRO A O 1
ATOM 751 N N . GLU A 1 92 ? -7.662 -8.005 6.750 1.00 72.62 92 GLU A N 1
ATOM 752 C CA . GLU A 1 92 ? -8.524 -8.180 7.926 1.00 72.62 92 GLU A CA 1
ATOM 753 C C . GLU A 1 92 ? -7.735 -7.857 9.199 1.00 72.62 92 GLU A C 1
ATOM 755 O O . GLU A 1 92 ? -6.527 -8.061 9.230 1.00 72.62 92 GLU A O 1
ATOM 760 N N . ILE A 1 93 ? -8.380 -7.313 10.235 1.00 69.81 93 ILE A N 1
ATOM 761 C CA . ILE A 1 93 ? -7.710 -7.083 11.523 1.00 69.81 93 ILE A CA 1
ATOM 762 C C . ILE A 1 93 ? -7.875 -8.335 12.382 1.00 69.81 93 ILE A C 1
ATOM 764 O O . ILE A 1 93 ? -9.005 -8.667 12.739 1.00 69.81 93 ILE A O 1
ATOM 768 N N . ASP A 1 94 ? -6.766 -8.974 12.743 1.00 69.88 94 ASP A N 1
ATOM 769 C CA . ASP A 1 94 ? -6.727 -10.116 13.655 1.00 69.88 94 ASP A CA 1
ATOM 770 C C . ASP A 1 94 ? -5.699 -9.874 14.764 1.00 69.88 94 ASP A C 1
ATOM 772 O O . ASP A 1 94 ? -4.550 -9.522 14.496 1.00 69.88 94 ASP A O 1
ATOM 776 N N . GLU A 1 95 ? -6.136 -9.988 16.018 1.00 68.44 95 GLU A N 1
ATOM 777 C CA . GLU A 1 95 ? -5.308 -9.775 17.220 1.00 68.44 95 GLU A CA 1
ATOM 778 C C . GLU A 1 95 ? -4.473 -8.469 17.224 1.00 68.44 95 GLU A C 1
ATOM 780 O O . GLU A 1 95 ? -3.407 -8.387 17.830 1.00 68.44 95 GLU A O 1
ATOM 785 N N . GLY A 1 96 ? -4.961 -7.415 16.558 1.00 67.12 96 GLY A N 1
ATOM 786 C CA . GLY A 1 96 ? -4.270 -6.122 16.445 1.00 67.12 96 GLY A CA 1
ATOM 787 C C . GLY A 1 96 ? -3.317 -5.995 15.252 1.00 67.12 96 GLY A C 1
ATOM 788 O O . GLY A 1 96 ? -2.764 -4.918 15.041 1.00 67.12 96 GLY A O 1
ATOM 789 N N . ASN A 1 97 ? -3.179 -7.042 14.440 1.00 69.69 97 ASN A N 1
ATOM 790 C CA . ASN A 1 97 ? -2.418 -7.035 13.196 1.00 69.69 97 ASN A CA 1
ATOM 791 C C . ASN A 1 97 ? -3.343 -6.979 11.978 1.00 69.69 97 ASN A C 1
ATOM 793 O O . ASN A 1 97 ? -4.511 -7.349 12.058 1.00 69.69 97 ASN A O 1
ATOM 797 N N . LEU A 1 98 ? -2.820 -6.545 10.831 1.00 76.44 98 LEU A N 1
ATOM 798 C CA . LEU A 1 98 ? -3.524 -6.622 9.552 1.00 76.44 98 LEU A CA 1
ATOM 799 C C . LEU A 1 98 ? -3.074 -7.882 8.803 1.00 76.44 98 LEU A C 1
ATOM 801 O O . LEU A 1 98 ? -1.887 -8.073 8.573 1.00 76.44 98 LEU A O 1
ATOM 805 N N . ILE A 1 99 ? -4.004 -8.738 8.398 1.00 73.00 99 ILE A N 1
ATOM 806 C CA . ILE A 1 99 ? -3.746 -9.939 7.599 1.00 73.00 99 ILE A CA 1
ATOM 807 C C . ILE A 1 99 ? -4.140 -9.659 6.159 1.00 73.00 99 ILE A C 1
ATOM 809 O O . ILE A 1 99 ? -5.325 -9.594 5.848 1.00 73.00 99 ILE A O 1
ATOM 813 N N . ILE A 1 100 ? -3.163 -9.549 5.265 1.00 69.38 100 ILE A N 1
ATOM 814 C CA . ILE A 1 100 ? -3.384 -9.402 3.827 1.00 69.38 100 ILE A CA 1
ATOM 815 C C . ILE A 1 100 ? -3.583 -10.783 3.215 1.00 69.38 100 ILE A C 1
ATOM 817 O O . ILE A 1 100 ? -2.712 -11.650 3.304 1.00 69.38 100 ILE A O 1
ATOM 821 N N . SER A 1 101 ? -4.709 -10.973 2.534 1.00 64.44 101 SER A N 1
ATOM 822 C CA . SER A 1 101 ? -4.952 -12.177 1.740 1.00 64.44 101 SER A CA 1
ATOM 823 C C . SER A 1 101 ? -4.523 -11.960 0.286 1.00 64.44 101 SER A C 1
ATOM 825 O O . SER A 1 101 ? -5.126 -11.149 -0.417 1.00 64.44 101 SER A O 1
ATOM 827 N N . ASN A 1 102 ? -3.500 -12.691 -0.169 1.00 65.38 102 ASN A N 1
ATOM 828 C CA . ASN A 1 102 ? -3.134 -12.825 -1.582 1.00 65.38 102 ASN A CA 1
ATOM 829 C C . ASN A 1 102 ? -3.539 -14.228 -2.089 1.00 65.38 102 ASN A C 1
ATOM 831 O O . ASN A 1 102 ? -3.694 -15.160 -1.303 1.00 65.38 102 ASN A O 1
ATOM 835 N N . ARG A 1 103 ? -3.675 -14.410 -3.410 1.00 58.03 103 ARG A N 1
ATOM 836 C CA . ARG A 1 103 ? -4.036 -15.682 -4.064 1.00 58.03 103 ARG A CA 1
ATOM 837 C C . ARG A 1 103 ? -3.130 -16.857 -3.679 1.00 58.03 103 ARG A C 1
ATOM 839 O O . ARG A 1 103 ? -3.544 -17.999 -3.838 1.00 58.03 103 ARG A O 1
ATOM 846 N N . ILE A 1 104 ? -1.904 -16.583 -3.225 1.00 55.62 104 ILE A N 1
ATOM 847 C CA . ILE A 1 104 ? -0.865 -17.599 -3.013 1.00 55.62 104 ILE A CA 1
ATOM 848 C C . ILE A 1 104 ? -0.443 -17.694 -1.537 1.00 55.62 104 ILE A C 1
ATOM 850 O O . ILE A 1 104 ? -0.032 -18.769 -1.102 1.00 55.62 104 ILE A O 1
ATOM 854 N N . ARG A 1 105 ? -0.537 -16.607 -0.752 1.00 62.25 105 ARG A N 1
ATOM 855 C CA . ARG A 1 105 ? -0.113 -16.559 0.662 1.00 62.25 105 ARG A CA 1
ATOM 856 C C . ARG A 1 105 ? -0.904 -15.521 1.459 1.00 62.25 105 ARG A C 1
ATOM 858 O O . ARG A 1 105 ? -1.243 -14.461 0.936 1.00 62.25 105 ARG A O 1
ATOM 865 N N . HIS A 1 106 ? -1.147 -15.824 2.731 1.00 69.69 106 HIS A N 1
ATOM 866 C CA . HIS A 1 106 ? -1.574 -14.836 3.719 1.00 69.69 106 HIS A CA 1
ATOM 867 C C . HIS A 1 106 ? -0.341 -14.249 4.400 1.00 69.69 106 HIS A C 1
ATOM 869 O O . HIS A 1 106 ? 0.571 -14.995 4.759 1.00 69.69 106 HIS A O 1
ATOM 875 N N . GLU A 1 107 ? -0.317 -12.932 4.585 1.00 73.81 107 GLU A N 1
ATOM 876 C CA . GLU A 1 107 ? 0.762 -12.255 5.299 1.00 73.81 107 GLU A CA 1
ATOM 877 C C . GLU A 1 107 ? 0.225 -11.297 6.352 1.00 73.81 107 GLU A C 1
ATOM 879 O O . GLU A 1 107 ? -0.642 -10.468 6.075 1.00 73.81 107 GLU A O 1
ATOM 884 N N . THR A 1 108 ? 0.793 -11.385 7.549 1.00 78.38 108 THR A N 1
ATOM 885 C CA . THR A 1 108 ? 0.534 -10.452 8.642 1.00 78.38 108 THR A CA 1
ATOM 886 C C . THR A 1 108 ? 1.437 -9.227 8.499 1.00 78.38 108 THR A C 1
ATOM 888 O O . THR A 1 108 ? 2.625 -9.353 8.192 1.00 78.38 108 THR A O 1
ATOM 891 N N . VAL A 1 109 ? 0.873 -8.041 8.710 1.00 82.06 109 VAL A N 1
ATOM 892 C CA . VAL A 1 109 ? 1.562 -6.748 8.692 1.00 82.06 109 VAL A CA 1
ATOM 893 C C . VAL A 1 109 ? 1.123 -5.880 9.862 1.00 82.06 109 VAL A C 1
ATOM 895 O O . VAL A 1 109 ? 0.034 -6.046 10.415 1.00 82.06 109 VAL A O 1
ATOM 898 N N . ASN A 1 110 ? 1.980 -4.933 10.232 1.00 83.56 110 ASN A N 1
ATOM 899 C CA . ASN A 1 110 ? 1.816 -4.135 11.446 1.00 83.56 110 ASN A CA 1
ATOM 900 C C . ASN A 1 110 ? 1.088 -2.807 11.196 1.00 83.56 110 ASN A C 1
ATOM 902 O O . ASN A 1 110 ? 0.694 -2.123 12.139 1.00 83.56 110 ASN A O 1
ATOM 906 N N . SER A 1 111 ? 0.937 -2.399 9.933 1.00 87.50 111 SER A N 1
ATOM 907 C CA . SER A 1 111 ? 0.313 -1.127 9.561 1.00 87.50 111 SER A CA 1
ATOM 908 C C . SER A 1 111 ? -0.409 -1.203 8.218 1.00 87.50 111 SER A C 1
ATOM 910 O O . SER A 1 111 ? -0.162 -2.095 7.403 1.00 87.50 111 SER A O 1
ATOM 912 N N . LEU A 1 112 ? -1.323 -0.257 7.987 1.00 86.88 112 LEU A N 1
ATOM 913 C CA . LEU A 1 112 ? -2.035 -0.146 6.715 1.00 86.88 112 LEU A CA 1
ATOM 914 C C . LEU A 1 112 ? -1.069 0.234 5.588 1.00 86.88 112 LEU A C 1
ATOM 916 O O . LEU A 1 112 ? -1.208 -0.249 4.472 1.00 86.88 112 LEU A O 1
ATOM 920 N N . GLU A 1 113 ? -0.081 1.069 5.886 1.00 88.94 113 GLU A N 1
ATOM 921 C CA . GLU A 1 113 ? 0.983 1.463 4.971 1.00 88.94 113 GLU A CA 1
ATOM 922 C C . GLU A 1 113 ? 1.782 0.242 4.503 1.00 88.94 113 GLU A C 1
ATOM 924 O O . GLU A 1 113 ? 1.902 0.023 3.299 1.00 88.94 113 GLU A O 1
ATOM 929 N N . GLU A 1 114 ? 2.218 -0.614 5.433 1.00 88.00 114 GLU A N 1
ATOM 930 C CA . GLU A 1 114 ? 2.880 -1.883 5.105 1.00 88.00 114 GLU A CA 1
ATOM 931 C C . GLU A 1 114 ? 1.954 -2.789 4.272 1.00 88.00 114 GLU A C 1
ATOM 933 O O . GLU A 1 114 ? 2.393 -3.429 3.313 1.00 88.00 114 GLU A O 1
ATOM 938 N N . ALA A 1 115 ? 0.648 -2.792 4.573 1.00 87.44 115 ALA A N 1
ATOM 939 C CA . ALA A 1 115 ? -0.329 -3.548 3.796 1.00 87.44 115 ALA A CA 1
ATOM 940 C C . ALA A 1 115 ? -0.433 -3.084 2.338 1.00 87.44 115 ALA A C 1
ATOM 942 O O . ALA A 1 115 ? -0.511 -3.899 1.413 1.00 87.44 115 ALA A O 1
ATOM 943 N N . ILE A 1 116 ? -0.424 -1.770 2.125 1.00 89.38 116 ILE A N 1
ATOM 944 C CA . ILE A 1 116 ? -0.475 -1.163 0.796 1.00 89.38 116 ILE A CA 1
ATOM 945 C C . ILE A 1 116 ? 0.817 -1.445 0.032 1.00 89.38 116 ILE A C 1
ATOM 947 O O . ILE A 1 116 ? 0.757 -1.841 -1.131 1.00 89.38 116 ILE A O 1
ATOM 951 N N . GLU A 1 117 ? 1.973 -1.291 0.677 1.00 88.88 117 GLU A N 1
ATOM 952 C CA . GLU A 1 117 ? 3.277 -1.537 0.059 1.00 88.88 117 GLU A CA 1
ATOM 953 C C . GLU A 1 117 ? 3.416 -2.990 -0.400 1.00 88.88 117 GLU A C 1
ATOM 955 O O . GLU A 1 117 ? 3.754 -3.234 -1.560 1.00 88.88 117 GLU A O 1
ATOM 960 N N . LYS A 1 118 ? 3.053 -3.962 0.447 1.00 85.75 118 LYS A N 1
ATOM 961 C CA . LYS A 1 118 ? 3.027 -5.376 0.045 1.00 85.75 118 LYS A CA 1
ATOM 962 C C . LYS A 1 118 ? 2.050 -5.637 -1.098 1.00 85.75 118 LYS A C 1
ATOM 964 O O . LYS A 1 118 ? 2.399 -6.331 -2.048 1.00 85.75 118 LYS A O 1
ATOM 969 N N . SER A 1 119 ? 0.859 -5.038 -1.058 1.00 85.31 119 SER A N 1
ATOM 970 C CA . SER A 1 119 ? -0.133 -5.151 -2.141 1.00 85.31 119 SER A CA 1
ATOM 971 C C . SER A 1 119 ? 0.401 -4.618 -3.478 1.00 85.31 119 SER A C 1
ATOM 973 O O . SER A 1 119 ? 0.167 -5.219 -4.528 1.00 85.31 119 SER A O 1
ATOM 975 N N . ILE A 1 120 ? 1.154 -3.513 -3.450 1.00 86.56 120 ILE A N 1
ATOM 976 C CA . ILE A 1 120 ? 1.843 -2.957 -4.621 1.00 86.56 120 ILE A CA 1
ATOM 977 C C . ILE A 1 120 ? 2.915 -3.927 -5.123 1.00 86.56 120 ILE A C 1
ATOM 979 O O . ILE A 1 120 ? 2.950 -4.218 -6.315 1.00 86.56 120 ILE A O 1
ATOM 983 N N . LEU A 1 121 ? 3.762 -4.459 -4.239 1.00 83.62 121 LEU A N 1
ATOM 984 C CA . LEU A 1 121 ? 4.807 -5.410 -4.626 1.00 83.62 121 LEU A CA 1
ATOM 985 C C . LEU A 1 121 ? 4.218 -6.681 -5.252 1.00 83.62 121 LEU A C 1
ATOM 987 O O . LEU A 1 121 ? 4.714 -7.129 -6.284 1.00 83.62 121 LEU A O 1
ATOM 991 N N . PHE A 1 122 ? 3.125 -7.216 -4.701 1.00 80.69 122 PHE A N 1
ATOM 992 C CA . PHE A 1 122 ? 2.412 -8.347 -5.298 1.00 80.69 122 PHE A CA 1
ATOM 993 C C . PHE A 1 122 ? 1.849 -8.009 -6.677 1.00 80.69 122 PHE A C 1
ATOM 995 O O . PHE A 1 122 ? 2.096 -8.742 -7.629 1.00 80.69 122 PHE A O 1
ATOM 1002 N N . TYR A 1 123 ? 1.177 -6.861 -6.817 1.00 81.69 123 TYR A N 1
ATOM 1003 C CA . TYR A 1 123 ? 0.681 -6.403 -8.115 1.00 81.69 123 TYR A CA 1
ATOM 1004 C C . TYR A 1 123 ? 1.803 -6.329 -9.158 1.00 81.69 123 TYR A C 1
ATOM 1006 O O . TYR A 1 123 ? 1.634 -6.786 -10.285 1.00 81.69 123 TYR A O 1
ATOM 1014 N N . LEU A 1 124 ? 2.952 -5.766 -8.792 1.00 80.56 124 LEU A N 1
ATOM 1015 C CA . LEU A 1 124 ? 4.088 -5.642 -9.701 1.00 80.56 124 LEU A CA 1
ATOM 1016 C C . LEU A 1 124 ? 4.679 -7.003 -10.070 1.00 80.56 124 LEU A C 1
ATOM 1018 O O . LEU A 1 124 ? 5.026 -7.204 -11.225 1.00 80.56 124 LEU A O 1
ATOM 1022 N N . SER A 1 125 ? 4.739 -7.933 -9.117 1.00 77.56 125 SER A N 1
ATOM 1023 C CA . SER A 1 125 ? 5.208 -9.307 -9.348 1.00 77.56 125 SER A CA 1
ATOM 1024 C C . SER A 1 125 ? 4.344 -10.056 -10.364 1.00 77.56 125 SER A C 1
ATOM 1026 O O . SER A 1 125 ? 4.864 -10.838 -11.148 1.00 77.56 125 SER A O 1
ATOM 1028 N N . ASP A 1 126 ? 3.032 -9.808 -10.355 1.00 73.50 126 ASP A N 1
ATOM 1029 C CA . ASP A 1 126 ? 2.072 -10.478 -11.240 1.00 73.50 126 ASP A CA 1
ATOM 1030 C C . ASP A 1 126 ? 1.996 -9.857 -12.650 1.00 73.50 126 ASP A C 1
ATOM 1032 O O . ASP A 1 126 ? 1.418 -10.462 -13.554 1.00 73.50 126 ASP A O 1
ATOM 1036 N N . ASN A 1 127 ? 2.509 -8.634 -12.845 1.00 70.69 127 ASN A N 1
ATOM 1037 C CA . ASN A 1 127 ? 2.320 -7.846 -14.076 1.00 70.69 127 ASN A CA 1
ATOM 1038 C C . ASN A 1 127 ? 3.630 -7.442 -14.785 1.00 70.69 127 ASN A C 1
ATOM 1040 O O . ASN A 1 127 ? 3.569 -6.724 -15.786 1.00 70.69 127 ASN A O 1
ATOM 1044 N N . ILE A 1 128 ? 4.793 -7.868 -14.282 1.00 66.88 128 ILE A N 1
ATOM 1045 C CA . ILE A 1 128 ? 6.123 -7.672 -14.892 1.00 66.88 128 ILE A CA 1
ATOM 1046 C C . ILE A 1 128 ? 6.668 -9.029 -15.327 1.00 66.88 128 ILE A C 1
ATOM 1048 O O . ILE A 1 128 ? 7.187 -9.098 -16.465 1.00 66.88 128 ILE A O 1
#

Secondary structure (DSSP, 8-state):
----THHHHHHHHHHHTTS--------TT-EEEEEEEEE-SSSEEEEEEEEESTT---EEEEEEEEEETTEEEEEESS-GGG-SS--EEEEEEETTEEEEE-SS-EEEESSHHHHHHHHHHHHHHHH-

Radius of gyration: 21.33 Å; chains: 1; bounding box: 60×64×32 Å

pLDDT: mean 73.52, std 16.23, range [41.97, 95.94]

Sequence (128 aa):
MKTKPVLLLFIILQIILFNGCSNQELTKDSKIEFLSKSKVNDHTTIYKYKFQFNGKAWMEIPAYVKKENNKYEISVNQPPANNLNKNIYTPEIDEGNLIISNRIRHETVNSLEEAIEKSILFYLSDNI

Foldseek 3Di:
DDDDPVVVVVVVVVVVVVVPDPPVPQDPPKDKAWDDKDDPDPFKIKTWMWIDRPNDDIDIKIWIWGDDDQKIWTDIRDHPVPCPPPLIWIWHQDPQWTWTDDPVDIDTDNDVVVVNVVSVVVVVVVVD